Protein AF-A0A1J0VL89-F1 (afdb_monomer)

Foldseek 3Di:
DDDPPPVLLVVQQVQLCVLVVLQVLLVHDLCRLCVVDVDHSVRNVCSNRSVDRDDPVNVVSSVVSSVPRPPPDPPPPPPPVVVVVVVVVVVVVVCVVVVHWDKDWAFWDQDPVNQWIKIWMDTPPFDTDIAIDSDRVRRSVRRVVVVVVRVVVVVPPD

Mean predicted aligned error: 15.62 Å

Secondary structure (DSSP, 8-state):
--SSHHHHHHHHHHHHHHHHHHHHHTT--HHHHHTTSSS-HHHHHHHHTTSSPPPHHHHHHHHHHHHH------------HHHHHHHHHHHHHHHHHTTPPPEEEPPPEE-TTSS-EEEEEEETTTEEEEEEESSHHHHHHHHHHHHHHHHHHHHTT-

pLDDT: mean 84.9, std 14.88, range [39.44, 97.81]

Nearest PDB structures (foldseek):
  3f52-assembly1_E  TM=8.459E-01  e=6.090E-03  Corynebacterium glutamicum
  8tac-assembly2_B  TM=8.095E-01  e=6.467E-03  synthetic construct
  2b5a-assembly1_A  TM=8.521E-01  e=1.330E-02  [Bacillus] caldolyticus
  3eus-assembly1_A  TM=8.847E-01  e=3.084E-02  Ruegeria pomeroyi
  8dgj-assembly1_A  TM=3.697E-01  e=1.659E-01  Drosophila melanogaster

Solvent-accessible surface area (backbone atoms only — not comparable to full-atom values): 8932 Å² total; per-residue (Å²): 141,85,84,72,71,64,62,60,47,54,54,24,35,53,51,6,48,50,52,47,48,40,37,51,76,46,74,43,50,65,63,61,46,29,78,75,46,103,44,54,46,69,58,53,48,32,22,34,67,23,80,34,76,69,53,71,68,57,53,52,51,48,53,52,53,31,73,68,41,70,75,79,69,76,81,67,71,84,68,56,64,68,63,50,50,54,53,49,54,49,50,52,57,49,37,50,75,71,70,46,68,56,73,48,76,51,75,53,41,73,43,95,85,68,82,34,14,35,6,41,33,36,36,63,100,76,48,77,50,72,19,61,20,87,41,54,66,50,2,44,53,40,29,56,50,51,50,51,52,56,55,53,60,63,68,71,75,117

Structure (mmCIF, N/CA/C/O backbone):
data_AF-A0A1J0VL89-F1
#
_entry.id   AF-A0A1J0VL89-F1
#
loop_
_atom_site.group_PDB
_atom_site.id
_atom_site.type_symbol
_atom_site.label_atom_id
_atom_site.label_alt_id
_atom_site.label_comp_id
_atom_site.label_asym_id
_atom_site.label_entity_id
_atom_site.label_seq_id
_atom_site.pdbx_PDB_ins_code
_atom_site.Cartn_x
_atom_site.Cartn_y
_atom_site.Cartn_z
_atom_site.occupancy
_atom_site.B_iso_or_equiv
_atom_site.auth_seq_id
_atom_site.auth_comp_id
_atom_site.auth_asym_id
_atom_site.auth_atom_id
_atom_site.pdbx_PDB_model_num
ATOM 1 N N . MET A 1 1 ? 1.052 24.128 -40.566 1.00 39.44 1 MET A N 1
ATOM 2 C CA . MET A 1 1 ? 2.357 23.467 -40.313 1.00 39.44 1 MET A CA 1
ATOM 3 C C . MET A 1 1 ? 2.964 24.182 -39.112 1.00 39.44 1 MET A C 1
ATOM 5 O O . MET A 1 1 ? 2.975 25.395 -39.163 1.00 39.44 1 MET A O 1
ATOM 9 N N . SER A 1 2 ? 3.402 23.627 -37.985 1.00 48.97 2 SER A N 1
ATOM 10 C CA . SER A 1 2 ? 3.567 22.270 -37.463 1.00 48.97 2 SER A CA 1
ATOM 11 C C . SER A 1 2 ? 3.696 22.427 -35.939 1.00 48.97 2 SER A C 1
ATOM 13 O O . SER A 1 2 ? 4.660 23.029 -35.489 1.00 48.97 2 SER A O 1
ATOM 15 N N . SER A 1 3 ? 2.752 21.902 -35.150 1.00 50.34 3 SER A N 1
ATOM 16 C CA . SER A 1 3 ? 2.769 21.993 -33.667 1.00 50.34 3 SER A CA 1
ATOM 17 C C . SER A 1 3 ? 2.694 20.615 -32.989 1.00 50.34 3 SER A C 1
ATOM 19 O O . SER A 1 3 ? 2.436 20.505 -31.794 1.00 50.34 3 SER A O 1
ATOM 21 N N . ARG A 1 4 ? 2.887 19.534 -33.763 1.00 49.75 4 ARG A N 1
ATOM 22 C CA . ARG A 1 4 ? 2.731 18.138 -33.307 1.00 49.75 4 ARG A CA 1
ATOM 23 C C . ARG A 1 4 ? 4.055 17.466 -32.903 1.00 49.75 4 ARG A C 1
ATOM 25 O O . ARG A 1 4 ? 4.024 16.361 -32.378 1.00 49.75 4 ARG A O 1
ATOM 32 N N . GLY A 1 5 ? 5.198 18.119 -33.143 1.00 49.31 5 GLY A N 1
ATOM 33 C CA . GLY A 1 5 ? 6.538 17.560 -32.902 1.00 49.31 5 GLY A CA 1
ATOM 34 C C . GLY A 1 5 ? 7.051 17.689 -31.462 1.00 49.31 5 GLY A C 1
ATOM 35 O O . GLY A 1 5 ? 7.755 16.802 -30.993 1.00 49.31 5 GLY A O 1
ATOM 36 N N . GLU A 1 6 ? 6.669 18.739 -30.727 1.00 49.41 6 GLU A N 1
ATOM 37 C CA . GLU A 1 6 ? 7.161 18.962 -29.353 1.00 49.41 6 GLU A CA 1
ATOM 38 C C . GLU A 1 6 ? 6.437 18.106 -28.303 1.00 49.41 6 GLU A C 1
ATOM 40 O O . GLU A 1 6 ? 7.052 17.635 -27.347 1.00 49.41 6 GLU A O 1
ATOM 45 N N . GLN A 1 7 ? 5.147 17.823 -28.513 1.00 50.84 7 GLN A N 1
ATOM 46 C CA . GLN A 1 7 ? 4.327 17.052 -27.567 1.00 50.84 7 GLN A CA 1
ATOM 47 C C . GLN A 1 7 ? 4.783 15.584 -27.452 1.00 50.84 7 GLN A C 1
ATOM 49 O O . GLN A 1 7 ? 4.742 15.005 -26.368 1.00 50.84 7 GLN A O 1
ATOM 54 N N . GLY A 1 8 ? 5.287 14.993 -28.545 1.00 56.25 8 GLY A N 1
ATOM 55 C CA . GLY A 1 8 ? 5.825 13.626 -28.543 1.00 56.25 8 GLY A CA 1
ATOM 56 C C . GLY A 1 8 ? 7.155 13.491 -27.791 1.00 56.25 8 GLY A C 1
ATOM 57 O O . GLY A 1 8 ? 7.406 12.462 -27.161 1.00 56.25 8 GLY A O 1
ATOM 58 N N . ASN A 1 9 ? 7.984 14.540 -27.797 1.00 64.56 9 ASN A N 1
ATOM 59 C CA . ASN A 1 9 ? 9.267 14.539 -27.094 1.00 64.56 9 ASN A CA 1
ATOM 60 C C . ASN A 1 9 ? 9.073 14.690 -25.576 1.00 64.56 9 ASN A C 1
ATOM 62 O O . ASN A 1 9 ? 9.686 13.967 -24.798 1.00 64.56 9 ASN A O 1
ATOM 66 N N . GLY A 1 10 ? 8.145 15.556 -25.145 1.00 72.25 10 GLY A N 1
ATOM 67 C CA . GLY A 1 10 ? 7.815 15.729 -23.725 1.00 72.25 10 GLY A CA 1
ATOM 68 C C . GLY A 1 10 ? 7.303 14.444 -23.066 1.00 72.25 10 GLY A C 1
ATOM 69 O O . GLY A 1 10 ? 7.791 14.061 -22.004 1.00 72.25 10 GLY A O 1
ATOM 70 N N 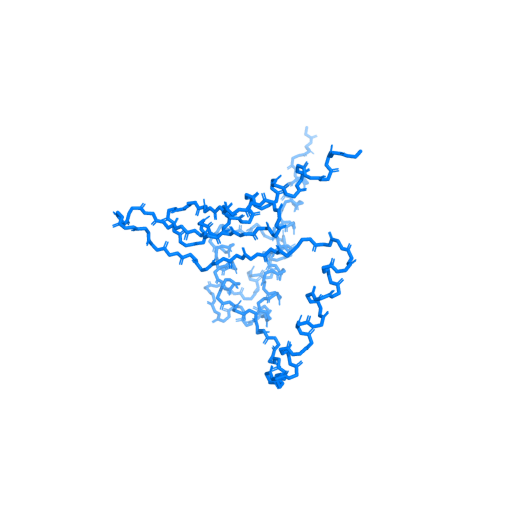. ALA A 1 11 ? 6.388 13.729 -23.728 1.00 75.62 11 ALA A N 1
ATOM 71 C CA . ALA A 1 11 ? 5.902 12.434 -23.247 1.00 75.62 11 ALA A CA 1
ATOM 72 C C . ALA A 1 11 ? 7.029 11.389 -23.157 1.00 75.62 11 ALA A C 1
ATOM 74 O O . ALA A 1 11 ? 7.115 10.649 -22.179 1.00 75.62 11 ALA A O 1
ATOM 75 N N . THR A 1 12 ? 7.935 11.372 -24.137 1.00 83.81 12 THR A N 1
ATOM 76 C CA . THR A 1 12 ? 9.077 10.448 -24.162 1.00 83.81 12 THR A CA 1
ATOM 77 C C . THR A 1 12 ? 10.076 10.740 -23.035 1.00 83.81 12 THR A C 1
ATOM 79 O O . THR A 1 12 ? 10.545 9.812 -22.378 1.00 83.81 12 THR A O 1
ATOM 82 N N . THR A 1 13 ? 10.337 12.014 -22.733 1.00 87.19 13 THR A N 1
ATOM 83 C CA . THR A 1 13 ? 11.176 12.439 -21.600 1.00 87.19 13 THR A CA 1
ATOM 84 C C . THR A 1 13 ? 10.555 12.079 -20.250 1.00 87.19 13 THR A C 1
ATOM 86 O O . THR A 1 13 ? 11.264 11.605 -19.363 1.00 87.19 13 THR A O 1
ATOM 89 N N . ILE A 1 14 ? 9.236 12.249 -20.086 1.00 89.06 14 ILE A N 1
ATOM 90 C CA . ILE A 1 14 ? 8.522 11.863 -18.854 1.00 89.06 14 ILE A CA 1
ATOM 91 C C . ILE A 1 14 ? 8.621 10.349 -18.632 1.00 89.06 14 ILE A C 1
ATOM 93 O O . ILE A 1 14 ? 8.946 9.906 -17.528 1.00 89.06 14 ILE A O 1
ATOM 97 N N . VAL A 1 15 ? 8.392 9.552 -19.681 1.00 91.31 15 VAL A N 1
ATOM 98 C CA . VAL A 1 15 ? 8.538 8.090 -19.616 1.00 91.31 15 VAL A CA 1
ATOM 99 C C . VAL A 1 15 ? 9.982 7.708 -19.285 1.00 91.31 15 VAL A C 1
ATOM 101 O O . VAL A 1 15 ? 10.200 6.915 -18.373 1.00 91.31 15 VAL A O 1
ATOM 104 N N . GLY A 1 16 ? 10.975 8.308 -19.946 1.00 95.00 16 GLY A N 1
ATOM 105 C CA . GLY A 1 16 ? 12.391 8.050 -19.670 1.00 95.0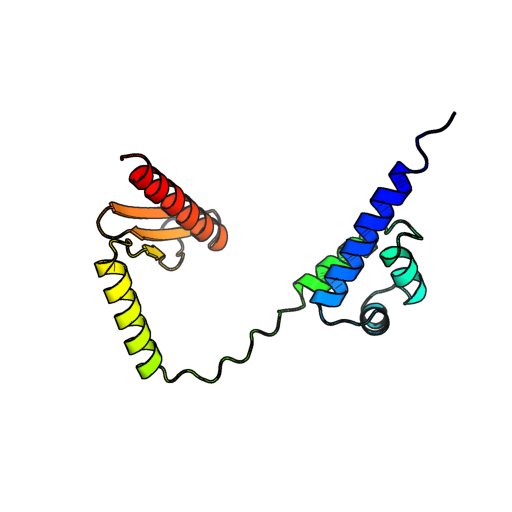0 16 GLY A CA 1
ATOM 106 C C . GLY A 1 16 ? 12.790 8.345 -18.221 1.00 95.00 16 GLY A C 1
ATOM 107 O O . GLY A 1 16 ? 13.407 7.504 -17.560 1.00 95.00 16 GLY A O 1
ATOM 108 N N . ALA A 1 17 ? 12.350 9.485 -17.682 1.00 95.00 17 ALA A N 1
ATOM 109 C CA . ALA A 1 17 ? 12.571 9.845 -16.284 1.00 95.00 17 ALA A CA 1
ATOM 110 C C . ALA A 1 17 ? 11.941 8.826 -15.320 1.00 95.00 17 ALA A C 1
ATOM 112 O O . ALA A 1 17 ? 12.556 8.458 -14.316 1.00 95.00 17 ALA A O 1
ATOM 113 N N . ARG A 1 18 ? 10.747 8.313 -15.643 1.00 95.81 18 ARG A N 1
ATOM 114 C CA . ARG A 1 18 ? 10.087 7.280 -14.838 1.00 95.81 18 ARG A CA 1
ATOM 115 C C . ARG A 1 18 ? 10.843 5.951 -14.861 1.00 95.81 18 ARG A C 1
ATOM 117 O O . ARG A 1 18 ? 10.989 5.326 -13.813 1.00 95.81 18 ARG A O 1
ATOM 124 N N . LEU A 1 19 ? 11.364 5.533 -16.015 1.00 96.88 19 LEU A N 1
ATOM 125 C CA . LEU A 1 19 ? 12.199 4.329 -16.118 1.00 96.88 19 LEU A CA 1
ATOM 126 C C . LEU A 1 19 ? 13.472 4.462 -15.274 1.00 96.88 19 LEU A C 1
ATOM 128 O O . LEU A 1 19 ? 13.817 3.555 -14.513 1.00 96.88 19 LEU A O 1
ATOM 132 N N . ARG A 1 20 ? 14.125 5.628 -15.333 1.00 96.50 20 ARG A N 1
ATOM 133 C CA . ARG A 1 20 ? 15.285 5.938 -14.492 1.00 96.50 20 ARG A CA 1
ATOM 134 C C . ARG A 1 20 ? 14.962 5.818 -13.003 1.00 96.50 20 ARG A C 1
ATOM 136 O O . ARG A 1 20 ? 15.722 5.183 -12.275 1.00 96.50 20 ARG A O 1
ATOM 143 N N . GLN A 1 21 ? 13.833 6.381 -12.575 1.00 94.38 21 GLN A N 1
ATOM 144 C CA . GLN A 1 21 ? 13.373 6.301 -11.191 1.00 94.38 21 GLN A CA 1
ATOM 145 C C . GLN A 1 21 ? 13.181 4.846 -10.739 1.00 94.38 21 GLN A C 1
ATOM 147 O O . GLN A 1 21 ? 13.755 4.451 -9.728 1.00 94.38 21 GLN A O 1
ATOM 152 N N . LEU A 1 22 ? 12.457 4.025 -11.511 1.00 94.00 22 LEU A N 1
ATOM 153 C CA . LEU A 1 22 ? 12.226 2.610 -11.177 1.00 94.00 22 LEU A CA 1
ATOM 154 C C . LEU A 1 22 ? 13.541 1.837 -11.002 1.00 94.00 22 LEU A C 1
ATOM 156 O O . LEU A 1 22 ? 13.686 1.033 -10.077 1.00 94.00 22 LEU A O 1
ATOM 160 N N . ARG A 1 23 ? 14.532 2.096 -11.865 1.00 94.75 23 ARG A N 1
ATOM 161 C CA . ARG A 1 23 ? 15.861 1.479 -11.761 1.00 94.75 23 ARG A CA 1
ATOM 162 C C . ARG A 1 23 ? 16.599 1.911 -10.492 1.00 94.75 23 ARG A C 1
ATOM 164 O O . ARG A 1 23 ? 17.215 1.070 -9.837 1.00 94.75 23 ARG A O 1
ATOM 171 N N . GLU A 1 24 ? 16.571 3.200 -10.166 1.00 94.69 24 GLU A N 1
ATOM 172 C CA . GLU A 1 24 ? 17.247 3.753 -8.986 1.00 94.69 24 GLU A CA 1
ATOM 173 C C . GLU A 1 24 ? 16.600 3.273 -7.679 1.00 94.69 24 GLU A C 1
ATOM 175 O O . GLU A 1 24 ? 17.318 2.862 -6.770 1.00 94.69 24 GLU A O 1
ATOM 180 N N . GLU A 1 25 ? 15.269 3.206 -7.617 1.00 89.38 25 GLU A N 1
ATOM 181 C CA . GLU A 1 25 ? 14.521 2.631 -6.487 1.00 89.38 25 GLU A CA 1
ATOM 182 C C . GLU A 1 25 ? 14.813 1.135 -6.297 1.00 89.38 25 GLU A C 1
ATOM 184 O O . GLU A 1 25 ? 14.833 0.639 -5.173 1.00 89.38 25 GLU A O 1
ATOM 189 N N . SER A 1 26 ? 15.132 0.431 -7.387 1.00 90.25 26 SER A N 1
ATOM 190 C CA . SER A 1 26 ? 15.600 -0.961 -7.349 1.00 90.25 26 SER A CA 1
ATOM 191 C C . SER A 1 26 ? 17.070 -1.100 -6.909 1.00 90.25 26 SER A C 1
ATOM 193 O O . SER A 1 26 ? 17.602 -2.211 -6.869 1.00 90.25 26 SER A O 1
ATOM 195 N N . GLY A 1 27 ? 17.764 0.013 -6.638 1.00 91.06 27 GLY A N 1
ATOM 196 C CA . GLY A 1 27 ? 19.175 0.046 -6.243 1.00 91.06 27 GLY A CA 1
ATOM 197 C C . GLY A 1 27 ? 20.155 -0.306 -7.367 1.00 91.06 27 GLY A C 1
ATOM 198 O O . GLY A 1 27 ? 21.282 -0.723 -7.093 1.00 91.06 27 GLY A O 1
ATOM 199 N N . LEU A 1 28 ? 19.748 -0.190 -8.635 1.00 92.81 28 LEU A N 1
ATOM 200 C CA . LEU A 1 28 ? 20.546 -0.646 -9.774 1.00 92.81 28 LEU A CA 1
ATOM 201 C C . LEU A 1 28 ? 21.227 0.501 -10.516 1.00 92.81 28 LEU A C 1
ATOM 203 O O . LEU A 1 28 ? 20.631 1.527 -10.841 1.00 92.81 28 LEU A O 1
ATOM 207 N N . SER A 1 29 ? 22.486 0.280 -10.893 1.00 95.44 29 SER A N 1
ATOM 208 C CA . SER A 1 29 ? 23.130 1.079 -11.936 1.00 95.44 29 SER A CA 1
ATOM 209 C C . SER A 1 29 ? 22.624 0.662 -13.320 1.00 95.44 29 SER A C 1
ATOM 211 O O . SER A 1 29 ? 22.130 -0.449 -13.513 1.00 95.44 29 SER A O 1
ATOM 213 N N . LEU A 1 30 ? 22.802 1.528 -14.319 1.00 95.50 30 LEU A N 1
A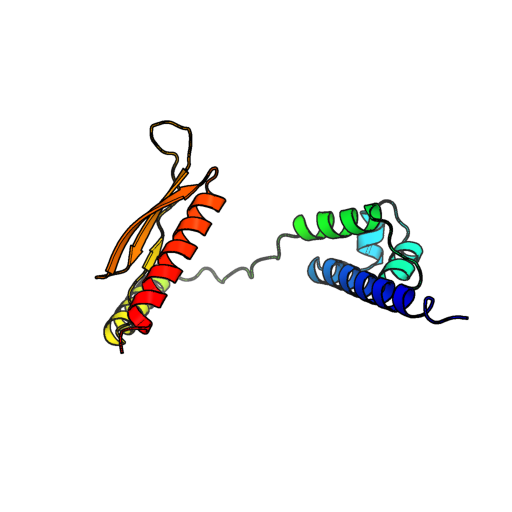TOM 214 C CA . LEU A 1 30 ? 22.431 1.222 -15.705 1.00 95.50 30 LEU A CA 1
ATOM 215 C C . LEU A 1 30 ? 23.182 -0.010 -16.256 1.00 95.50 30 LEU A C 1
ATOM 217 O O . LEU A 1 30 ? 22.615 -0.801 -17.003 1.00 95.50 30 LEU A O 1
ATOM 221 N N . THR A 1 31 ? 24.446 -0.212 -15.849 1.00 97.00 31 THR A N 1
ATOM 222 C CA . THR A 1 31 ? 25.215 -1.432 -16.173 1.00 97.00 31 THR A CA 1
ATOM 223 C C . THR A 1 31 ? 24.625 -2.663 -15.491 1.00 97.00 31 THR A C 1
ATOM 225 O O . THR A 1 31 ? 24.495 -3.705 -16.124 1.00 97.00 31 THR A O 1
ATOM 228 N N . ALA A 1 32 ? 24.265 -2.551 -14.209 1.00 94.56 32 ALA A N 1
ATOM 229 C CA . ALA A 1 32 ? 23.697 -3.667 -13.459 1.00 94.56 32 ALA A CA 1
ATOM 230 C C . ALA A 1 32 ? 22.326 -4.085 -14.009 1.00 94.56 32 ALA A C 1
ATOM 232 O O . ALA A 1 32 ? 22.023 -5.275 -14.029 1.00 94.56 32 ALA A O 1
ATOM 233 N N . LEU A 1 33 ? 21.524 -3.130 -14.492 1.00 95.25 33 LEU A N 1
ATOM 234 C CA . LEU A 1 33 ? 20.271 -3.425 -15.181 1.00 95.25 33 LEU A CA 1
ATOM 235 C C . LEU A 1 33 ? 20.518 -4.112 -16.530 1.00 95.25 33 LEU A C 1
ATOM 237 O O . LEU A 1 33 ? 19.910 -5.143 -16.792 1.00 95.25 33 LEU A O 1
ATOM 241 N N . ALA A 1 34 ? 21.449 -3.603 -17.345 1.00 97.25 34 ALA A N 1
ATOM 242 C CA . ALA A 1 34 ? 21.796 -4.194 -18.643 1.00 97.25 34 ALA A CA 1
ATOM 243 C C . ALA A 1 34 ? 22.288 -5.650 -18.545 1.00 97.25 34 ALA A C 1
ATOM 245 O O . ALA A 1 34 ? 22.111 -6.422 -19.476 1.00 97.25 34 ALA A O 1
ATOM 246 N N . ALA A 1 35 ? 22.876 -6.048 -17.414 1.00 96.38 35 ALA A N 1
ATOM 247 C CA . ALA A 1 35 ? 23.265 -7.437 -17.168 1.00 96.38 35 ALA A CA 1
ATOM 248 C C . ALA A 1 35 ? 22.072 -8.378 -16.883 1.00 96.38 35 ALA A C 1
ATOM 250 O O . ALA A 1 35 ? 22.250 -9.592 -16.854 1.00 96.38 35 ALA A O 1
ATOM 251 N N . ARG A 1 36 ? 20.873 -7.835 -16.631 1.00 93.81 36 ARG A N 1
ATOM 252 C CA . ARG A 1 36 ? 19.668 -8.580 -16.218 1.00 93.81 36 ARG A CA 1
ATOM 253 C C . ARG A 1 36 ? 18.559 -8.590 -17.268 1.00 93.81 36 ARG A C 1
ATOM 255 O O . ARG A 1 36 ? 17.584 -9.316 -17.100 1.00 93.81 36 ARG A O 1
ATOM 262 N N . VAL A 1 37 ? 18.678 -7.774 -18.312 1.00 95.12 37 VAL A N 1
ATOM 263 C CA . VAL A 1 37 ? 17.647 -7.590 -19.342 1.00 95.12 37 VAL A CA 1
ATOM 264 C C . VAL A 1 37 ? 18.273 -7.738 -20.730 1.00 95.12 37 VAL A C 1
ATOM 266 O O . VAL A 1 37 ? 19.469 -7.492 -20.881 1.00 95.12 37 VAL A O 1
ATOM 269 N N . PRO A 1 38 ? 17.505 -8.095 -21.774 1.00 95.31 38 PRO A N 1
ATOM 270 C CA . PRO A 1 38 ? 18.036 -8.323 -23.122 1.00 95.31 38 PRO A CA 1
ATOM 271 C C . PRO A 1 38 ? 18.354 -7.020 -23.886 1.00 95.31 38 PRO A C 1
ATOM 273 O O . PRO A 1 38 ? 18.246 -6.965 -25.109 1.00 95.31 38 PRO A O 1
ATOM 276 N N . TYR A 1 39 ? 18.746 -5.953 -23.186 1.00 95.75 39 TYR A N 1
ATOM 277 C CA . TYR A 1 39 ? 19.040 -4.648 -23.775 1.00 95.75 39 TYR A CA 1
ATOM 278 C C . TYR A 1 39 ? 20.397 -4.130 -23.315 1.00 95.75 39 TYR A C 1
ATOM 280 O O . TYR A 1 39 ? 20.773 -4.227 -22.148 1.00 95.75 39 TYR A O 1
ATOM 288 N N . SER A 1 40 ? 21.128 -3.522 -24.248 1.00 96.94 40 SER A N 1
ATOM 289 C CA . SER A 1 40 ? 22.432 -2.941 -23.947 1.00 96.94 40 SER A CA 1
ATOM 290 C C . SER A 1 40 ? 22.307 -1.709 -23.049 1.00 96.94 40 SER A C 1
ATOM 292 O O . SER A 1 40 ? 21.332 -0.959 -23.120 1.00 96.94 40 SER A O 1
ATOM 294 N N . ARG A 1 41 ? 23.359 -1.431 -22.268 1.00 97.50 41 ARG A N 1
ATOM 295 C CA . ARG A 1 41 ? 23.480 -0.204 -21.462 1.00 97.50 41 ARG A CA 1
ATOM 296 C C . ARG A 1 41 ? 23.186 1.051 -22.301 1.00 97.50 41 ARG A C 1
ATOM 298 O O . ARG A 1 41 ? 22.453 1.926 -21.864 1.00 97.50 41 ARG A O 1
ATOM 305 N N . ALA A 1 42 ? 23.731 1.137 -23.514 1.00 95.94 42 ALA A N 1
ATOM 306 C CA . ALA A 1 42 ? 23.513 2.288 -24.390 1.00 95.94 42 ALA A CA 1
ATOM 307 C C . ALA A 1 42 ? 22.044 2.427 -24.828 1.00 95.94 42 ALA A C 1
ATOM 309 O O . ALA A 1 42 ? 21.513 3.534 -24.833 1.00 95.94 42 ALA A O 1
ATOM 310 N N . ALA A 1 43 ? 21.370 1.317 -25.153 1.00 96.00 43 ALA A N 1
ATOM 311 C CA . ALA A 1 43 ? 19.950 1.337 -25.501 1.00 96.00 43 ALA A CA 1
ATOM 312 C C . ALA A 1 43 ? 19.088 1.808 -24.320 1.00 96.00 43 ALA A C 1
ATOM 314 O O . ALA A 1 43 ? 18.291 2.726 -24.486 1.00 96.00 43 ALA A O 1
ATOM 315 N N . LEU A 1 44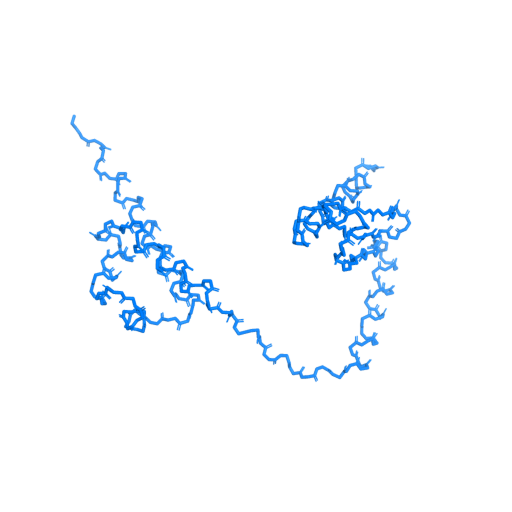 ? 19.318 1.251 -23.126 1.00 96.75 44 LEU A N 1
ATOM 316 C CA . LEU A 1 44 ? 18.644 1.662 -21.890 1.00 96.75 44 LEU A CA 1
ATOM 317 C C . LEU A 1 44 ? 18.864 3.148 -21.579 1.00 96.75 44 LEU A C 1
ATOM 319 O O . LEU A 1 44 ? 17.926 3.850 -21.217 1.00 96.75 44 LEU A O 1
ATOM 323 N N . GLY A 1 45 ? 20.084 3.648 -21.796 1.00 96.88 45 GLY A N 1
ATOM 324 C CA . GLY A 1 45 ? 20.414 5.061 -21.619 1.00 96.88 45 GLY A CA 1
ATOM 325 C C . GLY A 1 45 ? 19.588 5.969 -22.527 1.00 96.88 45 GLY A C 1
ATOM 326 O O . GLY A 1 45 ? 19.029 6.946 -22.045 1.00 96.88 45 GLY A O 1
ATOM 327 N N . HIS A 1 46 ? 19.441 5.618 -23.808 1.00 96.19 46 HIS A N 1
ATOM 328 C CA . HIS A 1 46 ? 18.614 6.390 -24.740 1.00 96.19 46 HIS A CA 1
ATOM 329 C C . HIS A 1 46 ? 17.126 6.399 -24.373 1.00 96.19 46 HIS A C 1
ATOM 331 O O . HIS A 1 46 ? 16.443 7.380 -24.663 1.00 96.19 46 HIS A O 1
ATOM 337 N N . TYR A 1 47 ? 16.623 5.322 -23.766 1.00 96.25 47 TYR A N 1
ATOM 338 C CA . TYR A 1 47 ? 15.247 5.269 -23.275 1.00 96.25 47 TYR A CA 1
ATOM 339 C C . TYR A 1 47 ? 15.068 6.142 -22.030 1.00 96.25 47 TYR A C 1
ATOM 341 O O . TYR A 1 47 ? 14.132 6.933 -21.974 1.00 96.25 47 TYR A O 1
ATOM 349 N N . GLU A 1 48 ? 15.988 6.067 -21.064 1.00 96.94 48 GLU A N 1
ATOM 350 C CA . GLU A 1 48 ? 15.921 6.861 -19.829 1.00 96.94 48 GLU A CA 1
ATOM 351 C C . GLU A 1 48 ? 16.094 8.370 -20.059 1.00 96.94 48 GLU A C 1
ATOM 353 O O . GLU A 1 48 ? 15.527 9.173 -19.322 1.00 96.94 48 GLU A O 1
ATOM 358 N N . THR A 1 49 ? 16.846 8.781 -21.083 1.00 93.88 49 THR A N 1
ATOM 359 C CA . THR A 1 49 ? 17.003 10.201 -21.447 1.00 93.88 49 THR A CA 1
ATOM 360 C C . THR A 1 49 ? 15.889 10.722 -22.351 1.00 93.88 49 THR A C 1
ATOM 362 O O . THR A 1 49 ? 15.881 11.905 -22.683 1.00 93.88 49 THR A O 1
ATOM 365 N N . GLY A 1 50 ? 14.988 9.849 -22.804 1.00 90.81 50 GLY A N 1
ATOM 366 C CA . GLY A 1 50 ? 13.957 10.181 -23.781 1.00 90.81 50 GLY A CA 1
ATOM 367 C C . GLY A 1 50 ? 14.484 10.432 -25.202 1.00 90.81 50 GLY A C 1
ATOM 368 O O . GLY A 1 50 ? 13.730 10.826 -26.084 1.00 90.81 50 GLY A O 1
ATOM 369 N N . THR A 1 51 ? 15.769 10.166 -25.465 1.00 90.75 51 THR A N 1
ATOM 370 C CA . THR A 1 51 ? 16.363 10.254 -26.812 1.00 90.75 51 THR A CA 1
ATOM 371 C C . THR A 1 51 ? 15.745 9.233 -27.772 1.00 90.75 51 THR A C 1
ATOM 373 O O . THR A 1 51 ? 15.740 9.434 -28.986 1.00 90.75 51 THR A O 1
ATOM 376 N N . ARG A 1 52 ? 15.218 8.125 -27.238 1.00 91.56 52 ARG A N 1
ATOM 377 C CA . ARG A 1 52 ? 14.411 7.142 -27.965 1.00 91.56 52 ARG A CA 1
ATOM 378 C C . ARG A 1 52 ? 13.159 6.813 -27.164 1.00 91.56 52 ARG A C 1
ATOM 380 O O . ARG A 1 52 ? 13.236 6.622 -25.954 1.00 91.56 52 ARG A O 1
ATOM 387 N N . ALA A 1 53 ? 12.027 6.674 -27.851 1.00 91.56 53 ALA A N 1
ATOM 388 C CA . ALA A 1 53 ? 10.808 6.162 -27.237 1.00 91.56 53 ALA A CA 1
ATOM 389 C C . ALA A 1 53 ? 11.026 4.724 -26.753 1.00 91.56 53 ALA A C 1
ATOM 391 O O . ALA A 1 53 ? 11.493 3.878 -27.518 1.00 91.56 53 ALA A O 1
ATOM 392 N N . ALA A 1 54 ? 10.707 4.465 -25.485 1.00 91.12 54 ALA A N 1
ATOM 393 C CA . ALA A 1 54 ? 10.805 3.138 -24.896 1.00 91.12 54 ALA A CA 1
ATOM 394 C C . ALA A 1 54 ? 9.657 2.251 -25.413 1.00 91.12 54 ALA A C 1
ATOM 396 O O . ALA A 1 54 ? 8.490 2.595 -25.208 1.00 91.12 54 ALA A O 1
ATOM 397 N N . PRO A 1 55 ? 9.948 1.110 -26.063 1.00 94.00 55 PRO A N 1
ATOM 398 C CA . PRO A 1 55 ? 8.931 0.112 -26.371 1.00 94.00 55 PRO A CA 1
ATOM 399 C C . PRO A 1 55 ? 8.256 -0.402 -25.094 1.00 94.00 55 PRO A C 1
ATOM 401 O O . PRO A 1 55 ? 8.891 -0.480 -24.041 1.00 94.00 55 PRO A O 1
ATOM 404 N N . SER A 1 56 ? 6.997 -0.830 -25.196 1.00 91.62 56 SER A N 1
ATOM 405 C CA . SER A 1 56 ? 6.244 -1.398 -24.066 1.00 91.62 56 SER A CA 1
ATOM 406 C C . SER A 1 56 ? 6.963 -2.575 -23.399 1.00 91.62 56 SER A C 1
ATOM 408 O O . SER A 1 56 ? 6.920 -2.710 -22.181 1.00 91.62 56 SER A O 1
ATOM 410 N N . GLU A 1 57 ? 7.686 -3.386 -24.173 1.00 94.94 57 GLU A N 1
ATOM 411 C CA . GLU A 1 57 ? 8.496 -4.488 -23.649 1.00 94.94 57 GLU A CA 1
ATOM 412 C C . GLU A 1 57 ? 9.623 -4.000 -22.723 1.00 94.94 57 GLU A C 1
ATOM 414 O O . GLU A 1 57 ? 9.856 -4.588 -21.668 1.00 94.94 57 GLU A O 1
ATOM 419 N N . VAL A 1 58 ? 10.284 -2.890 -23.068 1.00 95.56 58 VAL A N 1
ATOM 420 C CA . VAL A 1 58 ? 11.307 -2.282 -22.206 1.00 95.56 58 VAL A CA 1
ATOM 421 C C . VAL A 1 58 ? 10.666 -1.817 -20.903 1.00 95.56 58 VAL A C 1
ATOM 423 O O . VAL A 1 58 ? 11.185 -2.125 -19.836 1.00 95.56 58 VAL A O 1
ATOM 426 N N . ILE A 1 59 ? 9.518 -1.137 -20.975 1.00 95.69 59 ILE A N 1
ATOM 427 C CA . ILE A 1 59 ? 8.782 -0.673 -19.788 1.00 95.69 59 ILE A CA 1
ATOM 428 C C . ILE A 1 59 ? 8.445 -1.859 -18.871 1.00 95.69 59 ILE A C 1
ATOM 430 O O . ILE A 1 59 ? 8.762 -1.824 -17.682 1.00 95.69 59 ILE A O 1
ATOM 434 N N . ALA A 1 60 ? 7.925 -2.952 -19.436 1.00 95.06 60 ALA A N 1
ATOM 435 C CA . ALA A 1 60 ? 7.585 -4.161 -18.689 1.00 95.06 60 ALA A CA 1
ATOM 436 C C . ALA A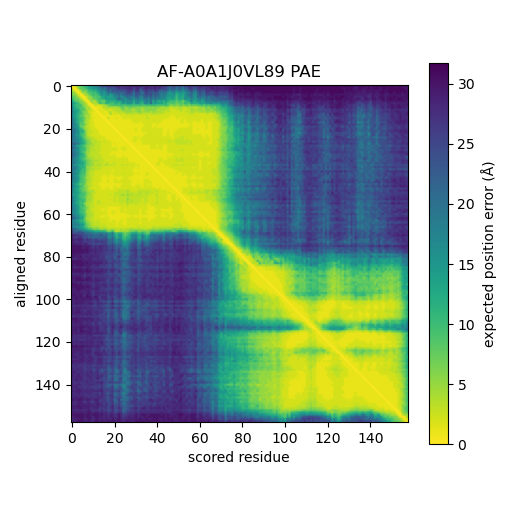 1 60 ? 8.801 -4.800 -17.990 1.00 95.06 60 ALA A C 1
ATOM 438 O O . ALA A 1 60 ? 8.675 -5.344 -16.891 1.00 95.06 60 ALA A O 1
ATOM 439 N N . TRP A 1 61 ? 9.994 -4.726 -18.590 1.00 96.25 61 TRP A N 1
ATOM 440 C CA . TRP A 1 61 ? 11.226 -5.184 -17.942 1.00 96.25 61 TRP A CA 1
ATOM 441 C C . TRP A 1 61 ? 11.599 -4.337 -16.721 1.00 96.25 61 TRP A C 1
ATOM 443 O O . TRP A 1 61 ? 11.962 -4.905 -15.690 1.00 96.25 61 TRP A O 1
ATOM 453 N N . TYR A 1 62 ? 11.487 -3.007 -16.806 1.00 95.44 62 TYR A N 1
ATOM 454 C CA . TYR A 1 62 ? 11.743 -2.120 -15.664 1.00 95.44 62 TYR A CA 1
ATOM 455 C C . TYR A 1 62 ? 10.755 -2.376 -14.523 1.00 95.44 62 TYR A C 1
ATOM 457 O O . TYR A 1 62 ? 11.173 -2.518 -13.375 1.00 95.44 62 TYR A O 1
ATOM 465 N N . GLU A 1 63 ? 9.464 -2.495 -14.838 1.00 94.31 63 GLU A N 1
ATOM 466 C CA . GLU A 1 63 ? 8.421 -2.786 -13.849 1.00 94.31 63 GLU A CA 1
ATOM 467 C C . GLU A 1 63 ? 8.659 -4.133 -13.163 1.00 94.31 63 GLU A C 1
ATOM 469 O O . GLU A 1 63 ? 8.654 -4.212 -11.936 1.00 94.31 63 GLU A O 1
ATOM 474 N N . ARG A 1 64 ? 8.974 -5.182 -13.935 1.00 93.12 64 ARG A N 1
ATOM 475 C CA . ARG A 1 64 ? 9.274 -6.513 -13.393 1.00 93.12 64 ARG A CA 1
ATOM 476 C C . ARG A 1 64 ? 10.464 -6.495 -12.437 1.00 93.12 64 ARG A C 1
ATOM 478 O O . ARG A 1 64 ? 10.382 -7.082 -11.360 1.00 93.12 64 ARG A O 1
ATOM 485 N N . ILE A 1 65 ? 11.567 -5.852 -12.826 1.00 92.75 65 ILE A N 1
ATOM 486 C CA . ILE A 1 65 ? 12.772 -5.764 -11.989 1.00 92.75 65 ILE A CA 1
ATOM 487 C C . ILE A 1 65 ? 12.474 -5.000 -10.696 1.00 9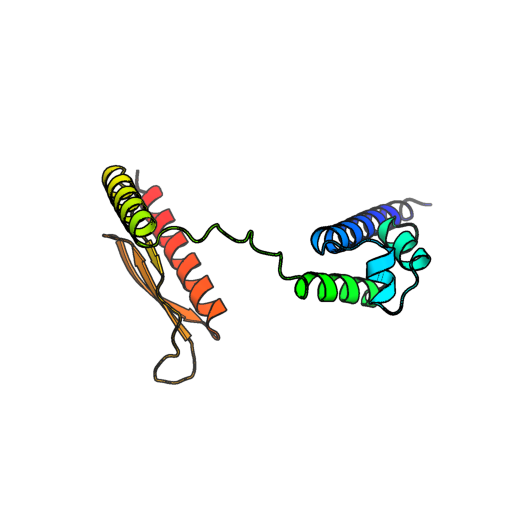2.75 65 ILE A C 1
ATOM 489 O O . ILE A 1 65 ? 12.897 -5.434 -9.625 1.00 92.75 65 ILE A O 1
ATOM 493 N N . HIS A 1 66 ? 11.703 -3.916 -10.784 1.00 91.44 66 HIS A N 1
ATOM 494 C CA . HIS A 1 66 ? 11.303 -3.134 -9.621 1.00 91.44 66 HIS A CA 1
ATOM 495 C C . HIS A 1 66 ? 10.405 -3.928 -8.666 1.00 91.44 66 HIS A C 1
ATOM 497 O O . HIS A 1 66 ? 10.669 -3.967 -7.467 1.00 91.44 66 HIS A O 1
ATOM 503 N N . SER A 1 67 ? 9.410 -4.659 -9.176 1.00 86.06 67 SER A N 1
ATOM 504 C CA . SER A 1 67 ? 8.550 -5.513 -8.343 1.00 86.06 67 SER A CA 1
ATOM 505 C C . SER A 1 67 ? 9.303 -6.660 -7.657 1.00 86.06 67 SER A C 1
ATOM 507 O O . SER A 1 67 ? 8.890 -7.118 -6.595 1.00 86.06 67 SER A O 1
ATOM 509 N N . GLN A 1 68 ? 10.403 -7.138 -8.245 1.00 83.31 68 GLN A N 1
ATOM 510 C CA . GLN A 1 68 ? 11.264 -8.163 -7.643 1.00 83.31 68 GLN A CA 1
ATOM 511 C C . GLN A 1 68 ? 12.263 -7.587 -6.635 1.00 83.31 68 GLN A C 1
ATOM 513 O O . GLN A 1 68 ? 12.797 -8.327 -5.804 1.00 83.31 68 GLN A O 1
ATOM 518 N N . SER A 1 69 ? 12.527 -6.279 -6.687 1.00 75.25 69 SER A N 1
ATOM 519 C CA . SER A 1 69 ? 13.298 -5.603 -5.654 1.00 75.25 69 SER A CA 1
ATOM 520 C C . SER A 1 69 ? 12.411 -5.415 -4.427 1.00 75.25 69 SER A C 1
ATOM 522 O O . SER A 1 69 ? 11.658 -4.456 -4.311 1.00 75.25 69 SER A O 1
ATOM 524 N N . VAL A 1 70 ? 12.469 -6.366 -3.495 1.00 60.47 70 VAL A N 1
ATOM 525 C CA . VAL A 1 70 ? 11.939 -6.123 -2.153 1.00 60.47 70 VAL A CA 1
ATOM 526 C C . VAL A 1 70 ? 12.814 -5.015 -1.565 1.00 60.47 70 VAL A C 1
ATOM 528 O O . VAL A 1 70 ? 14.016 -5.258 -1.396 1.00 60.47 70 VAL A O 1
ATOM 531 N N . PRO A 1 71 ? 12.285 -3.808 -1.278 1.00 57.16 71 PRO A N 1
ATOM 532 C CA . PRO A 1 71 ? 13.072 -2.816 -0.569 1.00 57.16 71 PRO A CA 1
ATOM 533 C C . PRO A 1 71 ? 13.536 -3.483 0.718 1.00 57.16 71 PRO A C 1
ATOM 535 O O . PRO A 1 71 ? 12.724 -4.033 1.467 1.00 57.16 71 PRO A O 1
ATOM 538 N N . ALA A 1 72 ? 14.850 -3.514 0.937 1.00 54.28 72 ALA A N 1
ATOM 539 C CA . ALA A 1 72 ? 15.394 -4.050 2.166 1.00 54.28 72 ALA A CA 1
ATOM 540 C C . ALA A 1 72 ? 14.802 -3.217 3.302 1.00 54.28 72 ALA A C 1
ATOM 542 O O . ALA A 1 72 ? 15.219 -2.080 3.526 1.00 54.28 72 ALA A O 1
ATOM 543 N N . LEU A 1 73 ? 13.793 -3.765 3.988 1.00 52.84 73 LEU A N 1
ATOM 544 C CA . LEU A 1 73 ? 13.288 -3.161 5.206 1.00 52.84 73 LEU A CA 1
ATOM 545 C C . LEU A 1 73 ? 14.514 -2.968 6.097 1.00 52.84 73 LEU A C 1
ATOM 547 O O . LEU A 1 73 ? 15.314 -3.911 6.219 1.00 52.84 73 LEU A O 1
ATOM 551 N N . PRO A 1 74 ? 14.721 -1.766 6.666 1.00 54.91 74 PRO A N 1
ATOM 552 C CA . PRO A 1 74 ? 15.829 -1.565 7.579 1.00 54.91 74 PRO A CA 1
ATOM 553 C C . PRO A 1 74 ? 15.765 -2.705 8.584 1.00 54.91 74 PRO A C 1
ATOM 555 O O . PRO A 1 74 ? 14.690 -2.984 9.120 1.00 54.91 74 PRO A O 1
ATOM 558 N N . ARG A 1 75 ? 16.882 -3.420 8.782 1.00 49.81 75 ARG A N 1
ATOM 559 C CA . ARG A 1 75 ? 16.962 -4.446 9.821 1.00 49.81 75 ARG A CA 1
ATOM 560 C C . ARG A 1 75 ? 16.713 -3.703 11.120 1.00 49.81 75 ARG A C 1
ATOM 562 O O . ARG A 1 75 ? 17.632 -3.099 11.671 1.00 49.81 75 ARG A O 1
ATOM 569 N N . THR A 1 76 ? 15.461 -3.655 11.560 1.00 53.72 76 THR A N 1
ATOM 570 C CA . THR A 1 76 ? 15.107 -3.037 12.824 1.00 53.72 76 THR A CA 1
ATOM 571 C C . THR A 1 76 ? 15.993 -3.740 13.833 1.00 53.72 76 THR A C 1
ATOM 573 O O . THR A 1 76 ? 15.965 -4.977 13.893 1.00 53.72 76 THR A O 1
ATOM 576 N N . ARG A 1 77 ? 16.834 -2.993 14.568 1.00 58.28 77 ARG A N 1
ATOM 577 C CA . ARG A 1 77 ? 17.496 -3.549 15.756 1.00 58.28 77 ARG A CA 1
ATOM 578 C C . ARG A 1 77 ? 16.419 -4.331 16.484 1.00 58.28 77 ARG A C 1
ATOM 580 O O . ARG A 1 77 ? 15.343 -3.767 16.675 1.00 58.28 77 ARG A O 1
ATOM 587 N N . ARG A 1 78 ? 16.666 -5.611 16.782 1.00 58.25 78 ARG A N 1
ATOM 588 C CA . ARG A 1 78 ? 15.710 -6.487 17.467 1.00 58.25 78 ARG A CA 1
ATOM 589 C C . ARG A 1 78 ? 15.187 -5.717 18.677 1.00 58.25 78 ARG A C 1
ATOM 591 O O . ARG A 1 78 ? 15.911 -5.560 19.656 1.00 58.25 78 ARG A O 1
ATOM 598 N N . ARG A 1 79 ? 13.997 -5.126 18.542 1.00 58.75 79 ARG A N 1
ATOM 599 C CA . ARG A 1 79 ? 13.392 -4.303 19.584 1.00 58.75 79 ARG A CA 1
ATOM 600 C C . ARG A 1 79 ? 13.134 -5.273 20.722 1.00 58.75 79 ARG A C 1
ATOM 602 O O . ARG A 1 79 ? 12.645 -6.370 20.455 1.00 58.75 79 ARG A O 1
ATOM 609 N N . ASP A 1 80 ? 13.542 -4.930 21.941 1.00 67.25 80 ASP A N 1
ATOM 610 C CA . ASP A 1 80 ? 13.188 -5.755 23.094 1.00 67.25 80 ASP A CA 1
ATOM 611 C C . ASP A 1 80 ? 11.655 -5.891 23.094 1.00 67.25 80 ASP A C 1
ATOM 613 O O . ASP A 1 80 ? 10.977 -4.861 23.186 1.00 67.25 80 ASP A O 1
ATOM 617 N N . PRO A 1 81 ? 11.106 -7.110 22.921 1.00 64.06 81 PRO A N 1
ATOM 618 C CA . PRO A 1 81 ? 9.669 -7.306 22.783 1.00 64.06 81 PRO A CA 1
ATOM 619 C C . PRO A 1 81 ? 8.901 -6.724 23.969 1.00 64.06 81 PRO A C 1
ATOM 621 O O . PRO A 1 81 ? 7.881 -6.075 23.780 1.00 64.06 81 PRO A O 1
ATOM 624 N N . ARG A 1 82 ? 9.449 -6.836 25.185 1.00 65.25 82 ARG A N 1
ATOM 625 C CA . ARG A 1 82 ? 8.777 -6.353 26.399 1.00 65.25 82 ARG A CA 1
ATOM 626 C C . ARG A 1 82 ? 8.761 -4.830 26.483 1.00 65.25 82 ARG A C 1
ATOM 628 O O . ARG A 1 82 ? 7.757 -4.239 26.869 1.00 65.25 82 ARG A O 1
ATOM 635 N N . ALA A 1 83 ? 9.857 -4.182 26.089 1.00 68.38 83 ALA A N 1
ATOM 636 C CA . ALA A 1 83 ? 9.907 -2.723 26.010 1.00 68.38 83 ALA A CA 1
ATOM 637 C C . ALA A 1 83 ? 9.019 -2.184 24.872 1.00 68.38 83 ALA A C 1
ATOM 639 O O . ALA A 1 83 ? 8.458 -1.094 24.989 1.00 68.38 83 ALA A O 1
ATOM 640 N N . ALA A 1 84 ? 8.874 -2.939 23.776 1.00 68.25 84 ALA A N 1
ATOM 641 C CA . ALA A 1 84 ? 7.959 -2.609 22.689 1.00 68.25 84 ALA A CA 1
ATOM 642 C C . ALA A 1 84 ? 6.492 -2.690 23.138 1.00 68.25 84 ALA A C 1
ATOM 644 O O . ALA A 1 84 ? 5.742 -1.755 22.864 1.00 68.25 84 ALA A O 1
ATOM 645 N N . ASP A 1 85 ? 6.121 -3.734 23.882 1.00 75.25 85 ASP A N 1
ATOM 646 C CA . ASP A 1 85 ? 4.765 -3.920 24.410 1.00 75.25 85 ASP A CA 1
ATOM 647 C C . ASP A 1 85 ? 4.384 -2.810 25.401 1.00 75.25 85 ASP A C 1
ATOM 649 O O . ASP A 1 85 ? 3.307 -2.224 25.296 1.00 75.25 85 ASP A O 1
ATOM 653 N N . ALA A 1 86 ? 5.289 -2.440 26.315 1.00 79.00 86 ALA A N 1
ATOM 654 C CA . ALA A 1 86 ? 5.046 -1.353 27.267 1.00 79.00 86 ALA A CA 1
ATOM 655 C C . ALA A 1 86 ? 4.892 0.016 26.575 1.00 79.00 86 ALA A C 1
ATOM 657 O O . ALA A 1 86 ? 4.012 0.810 26.926 1.00 79.00 86 ALA A O 1
ATOM 658 N N . ALA A 1 87 ? 5.723 0.295 25.565 1.00 76.56 87 ALA A N 1
ATOM 659 C CA . ALA A 1 87 ? 5.622 1.520 24.776 1.00 76.56 87 ALA A CA 1
ATOM 660 C C . ALA A 1 87 ? 4.324 1.564 23.952 1.00 76.56 87 ALA A C 1
ATOM 662 O O . ALA A 1 87 ? 3.691 2.617 23.866 1.00 76.56 87 ALA A O 1
ATOM 663 N N . LEU A 1 88 ? 3.904 0.427 23.388 1.00 80.44 88 LEU A N 1
ATOM 664 C CA . LEU A 1 88 ? 2.641 0.297 22.664 1.00 80.44 88 LEU A CA 1
ATOM 665 C C . LEU A 1 88 ? 1.441 0.524 23.591 1.00 80.44 88 LEU A C 1
ATOM 667 O O . LEU A 1 88 ? 0.583 1.343 23.276 1.00 80.44 88 LEU A O 1
ATOM 671 N N . ALA A 1 89 ? 1.413 -0.121 24.759 1.00 82.62 89 ALA A N 1
ATOM 672 C CA . ALA A 1 89 ? 0.360 0.076 25.755 1.00 82.62 89 ALA A CA 1
ATOM 673 C C . ALA A 1 89 ? 0.260 1.547 26.196 1.00 82.62 89 ALA A C 1
ATOM 675 O O . ALA A 1 89 ? -0.834 2.106 26.285 1.00 82.62 89 ALA A O 1
ATOM 676 N N . THR A 1 90 ? 1.407 2.206 26.395 1.00 85.25 90 THR A N 1
ATOM 677 C CA . THR A 1 90 ? 1.463 3.637 26.729 1.00 85.25 90 THR A CA 1
ATOM 678 C C . THR A 1 90 ? 0.887 4.504 25.607 1.00 85.25 90 THR A C 1
ATOM 680 O O . THR A 1 90 ? 0.117 5.426 25.880 1.00 85.25 90 THR A O 1
ATOM 683 N N . ALA A 1 91 ? 1.222 4.208 24.347 1.00 82.94 91 ALA A N 1
ATOM 684 C CA . ALA A 1 91 ? 0.705 4.935 23.191 1.00 82.94 91 ALA A CA 1
ATOM 685 C C . ALA A 1 91 ? -0.815 4.762 23.037 1.00 82.94 91 ALA A C 1
ATOM 687 O O . ALA A 1 91 ? -1.516 5.751 22.830 1.00 82.94 91 ALA A O 1
ATOM 688 N N . ILE A 1 92 ? -1.332 3.542 23.219 1.00 82.50 92 ILE A N 1
ATOM 689 C CA . ILE A 1 92 ? -2.775 3.258 23.196 1.00 82.50 92 ILE A CA 1
ATOM 690 C C . ILE A 1 92 ? -3.492 4.055 24.295 1.00 82.50 92 ILE A C 1
ATOM 692 O O . ILE A 1 92 ? -4.462 4.756 24.014 1.00 82.50 92 ILE A O 1
ATOM 696 N N . ALA A 1 93 ? -2.983 4.033 25.531 1.00 83.50 93 ALA A N 1
ATOM 697 C CA . ALA A 1 93 ? -3.571 4.780 26.645 1.00 83.50 93 ALA A CA 1
ATOM 698 C C . ALA A 1 93 ? -3.505 6.308 26.455 1.00 83.50 93 ALA A C 1
ATOM 700 O O . ALA A 1 93 ? -4.357 7.043 26.957 1.00 83.50 93 ALA A O 1
ATOM 701 N N . ALA A 1 94 ? -2.480 6.821 25.770 1.00 82.25 94 ALA A N 1
ATOM 702 C CA . ALA A 1 94 ? -2.395 8.235 25.410 1.00 82.25 94 ALA A CA 1
ATOM 703 C C . ALA A 1 94 ? -3.413 8.609 24.320 1.00 82.25 94 ALA A C 1
ATOM 705 O O . ALA A 1 94 ? -4.095 9.620 24.464 1.00 82.25 94 ALA A O 1
ATOM 706 N N . ALA A 1 95 ? -3.559 7.779 23.282 1.00 79.31 95 ALA A N 1
ATOM 707 C CA . ALA A 1 95 ? -4.534 7.981 22.212 1.00 79.31 95 ALA A CA 1
ATOM 708 C C . ALA A 1 95 ? -5.975 7.989 22.746 1.00 79.31 95 ALA A C 1
ATOM 710 O O . ALA A 1 95 ? -6.733 8.907 22.441 1.00 79.31 95 ALA A O 1
ATOM 711 N N . HIS A 1 96 ? -6.306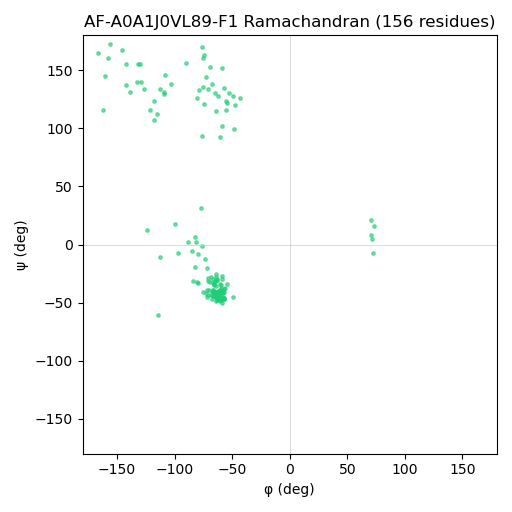 7.040 23.630 1.00 79.94 96 HIS A N 1
ATOM 712 C CA . HIS A 1 96 ? -7.608 6.978 24.304 1.00 79.94 96 HIS A CA 1
ATOM 713 C C . HIS A 1 96 ? -7.903 8.254 25.104 1.00 79.94 96 HIS A C 1
ATOM 715 O O . HIS A 1 96 ? -8.969 8.847 24.967 1.00 79.94 96 HIS A O 1
ATOM 721 N N . ARG A 1 97 ? -6.929 8.748 25.884 1.00 83.00 97 ARG A N 1
ATOM 722 C CA . ARG A 1 97 ? -7.064 10.017 26.630 1.00 83.00 97 ARG A CA 1
ATOM 723 C C . ARG A 1 97 ? -7.230 11.240 25.728 1.00 83.00 97 ARG A C 1
ATOM 725 O O . ARG A 1 97 ? -7.868 12.202 26.139 1.00 83.00 97 ARG A O 1
ATOM 732 N N . ALA A 1 98 ? -6.659 11.209 24.528 1.00 84.25 98 ALA A N 1
ATOM 733 C CA . ALA A 1 98 ? -6.815 12.256 23.522 1.00 84.25 98 ALA A CA 1
ATOM 734 C C . ALA A 1 98 ? -8.132 12.141 22.724 1.00 84.25 98 ALA A C 1
ATOM 736 O O . ALA A 1 98 ? -8.364 12.940 21.821 1.00 84.25 98 ALA A O 1
ATOM 737 N N . GLY A 1 99 ? -8.991 11.162 23.038 1.00 82.50 99 GLY A N 1
ATOM 738 C CA . GLY A 1 99 ? -10.258 10.941 22.339 1.00 82.50 99 GLY A CA 1
ATOM 739 C C . GLY A 1 99 ? -10.097 10.334 20.943 1.00 82.50 99 GLY A C 1
ATOM 740 O O . GLY A 1 99 ? -11.032 10.380 20.147 1.00 82.50 99 GLY A O 1
ATOM 741 N N . HIS A 1 100 ? -8.928 9.774 20.620 1.00 83.19 100 HIS A N 1
ATOM 742 C CA . HIS A 1 100 ? -8.738 9.050 19.368 1.00 83.19 100 HIS A CA 1
ATOM 743 C C . HIS A 1 100 ? -9.298 7.628 19.499 1.00 83.19 100 HIS A C 1
ATOM 745 O O . HIS A 1 100 ? -8.890 6.907 20.414 1.00 83.19 100 HIS A O 1
ATOM 751 N N . PRO A 1 101 ? -10.194 7.194 18.594 1.00 85.00 101 PRO A N 1
ATOM 752 C CA . PRO A 1 101 ? -10.713 5.837 18.630 1.00 85.00 101 PRO A CA 1
ATOM 753 C C . PRO A 1 101 ? -9.603 4.838 18.288 1.00 85.00 101 PRO A C 1
ATOM 755 O O . PRO A 1 101 ? -8.821 5.051 17.356 1.00 85.00 101 PRO A O 1
ATOM 758 N N . LEU A 1 102 ? -9.549 3.728 19.024 1.00 87.06 102 LEU A N 1
ATOM 759 C CA . LEU A 1 102 ? -8.731 2.583 18.640 1.00 87.06 102 LEU A CA 1
ATOM 760 C C . LEU A 1 102 ? -9.419 1.846 17.489 1.00 87.06 102 LEU A C 1
ATOM 762 O O . LEU A 1 102 ? -10.629 1.614 17.516 1.00 87.06 102 LEU A O 1
ATOM 766 N N . ILE A 1 103 ? -8.626 1.477 16.487 1.00 91.69 103 ILE A N 1
ATOM 767 C CA . ILE A 1 103 ? -9.078 0.729 15.319 1.00 91.69 103 ILE A CA 1
ATOM 768 C C . ILE A 1 103 ? -8.330 -0.596 15.306 1.00 91.69 103 ILE A C 1
ATOM 770 O O . ILE A 1 103 ? -7.098 -0.620 15.271 1.00 91.69 103 ILE A O 1
ATOM 774 N N . GLU A 1 104 ? -9.073 -1.691 15.289 1.00 92.62 104 GLU A N 1
ATOM 775 C CA . GLU A 1 104 ? -8.535 -3.033 15.122 1.00 92.62 104 GLU A CA 1
ATOM 776 C C . GLU A 1 104 ? -8.926 -3.560 13.748 1.00 92.62 104 GLU A C 1
ATOM 778 O O . GLU A 1 104 ? -10.095 -3.531 13.368 1.00 92.62 104 GLU A O 1
ATOM 783 N N . ILE A 1 105 ? -7.937 -4.053 13.005 1.00 95.88 105 ILE A N 1
ATOM 784 C CA . ILE A 1 105 ? -8.143 -4.758 11.742 1.00 95.88 105 ILE A CA 1
ATOM 785 C C . ILE A 1 105 ? -7.666 -6.190 11.950 1.00 95.88 105 ILE A C 1
ATOM 787 O O . ILE A 1 105 ? -6.477 -6.439 12.168 1.00 95.88 105 ILE A O 1
ATOM 791 N N . GLY A 1 106 ? -8.601 -7.130 11.929 1.00 92.81 106 GLY A N 1
ATOM 792 C CA . GLY A 1 106 ? -8.304 -8.543 12.078 1.00 92.81 106 GLY A CA 1
ATOM 793 C C . GLY A 1 106 ? -7.705 -9.144 10.811 1.00 92.81 106 GLY A C 1
ATOM 794 O O . GLY A 1 106 ? -7.665 -8.544 9.735 1.00 92.81 106 GLY A O 1
ATOM 795 N N . ARG A 1 107 ? -7.213 -10.377 10.937 1.00 94.12 107 ARG A N 1
ATOM 796 C CA . ARG A 1 107 ? -6.646 -11.099 9.796 1.00 94.12 107 ARG A CA 1
ATOM 797 C C . ARG A 1 107 ? -7.762 -11.505 8.829 1.00 94.12 107 ARG A C 1
ATOM 799 O O . ARG A 1 107 ? -8.760 -12.061 9.291 1.00 94.12 107 ARG A O 1
ATOM 806 N N . PRO A 1 108 ? -7.587 -11.293 7.511 1.00 96.56 108 PRO A N 1
ATOM 807 C CA . PRO A 1 108 ? -8.499 -11.856 6.533 1.00 96.56 108 PRO A CA 1
ATOM 808 C C . PRO A 1 108 ? -8.560 -13.379 6.667 1.00 96.56 108 PRO A C 1
ATOM 810 O O . PRO A 1 108 ? -7.520 -14.035 6.773 1.00 96.56 108 PRO A O 1
ATOM 813 N N . HIS A 1 109 ? -9.762 -13.933 6.645 1.00 94.69 109 HIS A N 1
ATOM 814 C CA . HIS A 1 109 ? -10.010 -15.368 6.692 1.00 94.69 109 HIS A CA 1
ATOM 815 C C . HIS A 1 109 ? -11.001 -15.760 5.597 1.00 94.69 109 HIS A C 1
ATOM 817 O O . HIS A 1 109 ? -11.746 -14.926 5.088 1.00 94.69 109 HIS A O 1
ATOM 823 N N . GLN A 1 110 ? -10.957 -17.018 5.170 1.00 95.12 110 GLN A N 1
ATOM 824 C CA . GLN A 1 110 ? -11.899 -17.532 4.182 1.00 95.12 110 GLN A CA 1
ATOM 825 C C . GLN A 1 110 ? -13.221 -17.847 4.885 1.00 95.12 110 GLN A C 1
ATOM 827 O O . GLN A 1 110 ? -13.200 -18.456 5.953 1.00 95.12 110 GLN A O 1
ATOM 832 N N . GLY A 1 111 ? -14.346 -17.417 4.313 1.00 89.25 111 GLY A N 1
ATOM 833 C CA . GLY A 1 111 ? -15.661 -17.717 4.881 1.00 89.25 111 GLY A CA 1
ATOM 834 C C . GLY A 1 111 ? -16.076 -19.169 4.657 1.00 89.25 111 GLY A C 1
ATOM 835 O O . GLY A 1 111 ? -15.557 -19.843 3.765 1.00 89.25 111 GLY A O 1
ATOM 836 N N . ASP A 1 112 ? -17.064 -19.626 5.423 1.00 85.38 112 ASP A N 1
ATOM 837 C CA . ASP A 1 112 ? -17.488 -21.034 5.480 1.00 85.38 112 ASP A CA 1
ATOM 838 C C . ASP A 1 112 ? -17.944 -21.609 4.129 1.00 85.38 112 ASP A C 1
ATOM 840 O O . ASP A 1 112 ? -17.784 -22.799 3.862 1.00 85.38 112 ASP A O 1
ATOM 844 N N . THR A 1 113 ? -18.484 -20.768 3.242 1.00 80.81 113 THR A N 1
ATOM 845 C CA . THR A 1 113 ? -18.918 -21.176 1.895 1.00 80.81 113 THR A CA 1
ATOM 846 C C . THR A 1 113 ? -17.764 -21.300 0.898 1.00 80.81 113 THR A C 1
ATOM 848 O O . THR A 1 113 ? -17.976 -21.729 -0.234 1.00 80.81 113 THR A O 1
ATOM 851 N N . GLY A 1 114 ? -16.548 -20.885 1.270 1.00 77.06 114 GLY A N 1
ATOM 852 C CA . GLY A 1 114 ? -15.344 -20.945 0.438 1.00 77.06 114 GLY A CA 1
ATOM 853 C C . GLY A 1 114 ? -15.286 -19.937 -0.717 1.00 77.06 114 GLY A C 1
ATOM 854 O O . GLY A 1 114 ? -14.239 -19.807 -1.348 1.00 77.06 114 GLY A O 1
ATOM 855 N N . THR A 1 115 ? -16.366 -19.197 -0.984 1.00 81.88 115 THR A N 1
ATOM 856 C CA . THR A 1 115 ? -16.508 -18.297 -2.145 1.00 81.88 115 THR A CA 1
ATOM 857 C C . THR A 1 115 ? -16.000 -16.871 -1.913 1.00 81.88 115 THR A C 1
ATOM 859 O O . THR A 1 115 ? -16.120 -16.033 -2.804 1.00 81.88 115 THR A O 1
ATOM 862 N N . GLY A 1 116 ? -15.452 -16.567 -0.735 1.00 91.31 116 GLY A N 1
ATOM 863 C CA . GLY A 1 116 ? -14.965 -15.229 -0.410 1.00 91.31 116 GLY A CA 1
ATOM 864 C C . GLY A 1 116 ? -14.104 -15.182 0.846 1.00 91.31 116 GLY A C 1
ATOM 865 O O . GLY A 1 116 ? -14.080 -16.117 1.650 1.00 91.31 116 GLY A O 1
ATOM 866 N N . TYR A 1 117 ? -13.397 -14.067 0.988 1.00 96.94 117 TYR A N 1
ATOM 867 C CA . TYR A 1 117 ? -12.609 -13.719 2.160 1.00 96.94 117 TYR A CA 1
ATOM 868 C C . TYR A 1 117 ? -13.274 -12.588 2.923 1.00 96.94 117 TYR A C 1
ATOM 870 O O . TYR A 1 117 ? -13.849 -11.675 2.330 1.00 96.94 117 TYR A O 1
ATOM 878 N N . PHE A 1 118 ? -13.130 -12.633 4.236 1.00 96.94 118 PHE A N 1
ATOM 879 C CA . PHE A 1 118 ? -13.697 -11.677 5.163 1.00 96.94 118 PHE A CA 1
ATOM 880 C C . PHE A 1 118 ? -12.597 -11.119 6.057 1.00 96.94 118 PHE A C 1
ATOM 882 O O . PHE A 1 118 ? -11.735 -11.852 6.543 1.00 96.94 118 PHE A O 1
ATOM 889 N N . CYS A 1 119 ? -12.584 -9.802 6.229 1.00 97.75 119 CYS A N 1
ATOM 890 C CA . CYS A 1 119 ? -11.658 -9.101 7.104 1.00 97.75 119 CYS A CA 1
ATOM 891 C C . CYS A 1 119 ? -12.470 -8.392 8.196 1.00 97.75 119 CYS A C 1
ATOM 893 O O . CYS A 1 119 ? -13.149 -7.402 7.894 1.00 97.75 119 CYS A O 1
ATOM 895 N N . PRO A 1 120 ? -12.439 -8.900 9.441 1.00 97.31 120 PRO A N 1
ATOM 896 C CA . PRO A 1 120 ? -13.145 -8.270 10.543 1.00 97.31 120 PRO A CA 1
ATOM 897 C C . PRO A 1 120 ? -12.423 -6.987 10.951 1.00 97.31 120 PRO A C 1
ATOM 899 O O . PRO A 1 120 ? -11.191 -6.913 10.926 1.00 97.31 120 PRO A O 1
ATOM 902 N N . PHE A 1 121 ? -13.184 -5.975 11.343 1.00 96.69 121 PHE A N 1
ATOM 903 C CA . PHE A 1 121 ? -12.656 -4.727 11.869 1.00 96.69 121 PHE A CA 1
ATOM 904 C C . PHE A 1 121 ? -13.532 -4.195 12.999 1.00 96.69 121 PHE A C 1
ATOM 906 O O . PHE A 1 121 ? -14.730 -4.468 13.081 1.00 96.69 121 PHE A O 1
ATOM 913 N N . ARG A 1 122 ? -12.921 -3.394 13.864 1.00 95.19 122 ARG A N 1
ATOM 914 C CA . ARG A 1 122 ? -13.580 -2.787 15.014 1.00 95.19 122 ARG A CA 1
ATOM 915 C C . ARG A 1 122 ? -13.066 -1.374 15.216 1.00 95.19 122 ARG A C 1
ATOM 917 O O . ARG A 1 122 ? -11.867 -1.128 15.110 1.00 95.19 122 ARG A O 1
ATOM 924 N N . ILE A 1 123 ? -13.976 -0.454 15.506 1.00 92.50 123 ILE A N 1
ATOM 925 C CA . ILE A 1 123 ? -13.668 0.909 15.928 1.00 92.50 123 ILE A CA 1
ATOM 926 C C . ILE A 1 123 ? -14.304 1.102 17.303 1.00 92.50 123 ILE A C 1
ATOM 928 O O . ILE A 1 123 ? -15.531 1.042 17.425 1.00 92.50 123 ILE A O 1
ATOM 932 N N . ASP A 1 124 ? -13.473 1.311 18.327 1.00 87.38 124 ASP A N 1
ATOM 933 C CA . ASP A 1 124 ? -13.901 1.449 19.725 1.00 87.38 124 ASP A CA 1
ATOM 934 C C . ASP A 1 124 ? -15.086 2.415 19.865 1.00 87.38 124 ASP A C 1
ATOM 936 O O . ASP A 1 124 ? -14.985 3.591 19.523 1.00 87.38 124 ASP A O 1
ATOM 940 N N . GLY A 1 125 ? -16.210 1.916 20.389 1.00 81.38 125 GLY A N 1
ATOM 941 C CA . GLY A 1 125 ? -17.403 2.721 20.665 1.00 81.38 125 GLY A CA 1
ATOM 942 C C . GLY A 1 125 ? -18.183 3.197 19.432 1.00 81.38 125 GLY A C 1
ATOM 943 O O . GLY A 1 125 ? -19.144 3.946 19.598 1.00 81.38 125 GLY A O 1
ATOM 944 N N . LEU A 1 126 ? -17.799 2.786 18.218 1.00 84.88 126 LEU A N 1
ATOM 945 C CA . LEU A 1 126 ? -18.478 3.168 16.975 1.00 84.88 126 LEU A CA 1
ATOM 946 C C . LEU A 1 126 ? -19.129 1.966 16.290 1.00 84.88 126 LEU A C 1
ATOM 948 O O . LEU A 1 126 ? -20.338 1.973 16.068 1.00 84.88 126 LEU A O 1
ATOM 952 N N . VAL A 1 127 ? -18.334 0.965 15.904 1.00 91.25 127 VAL A N 1
ATOM 953 C C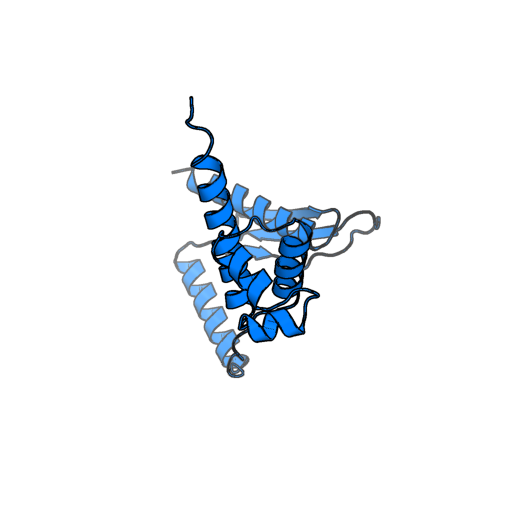A . VAL A 1 127 ? -18.818 -0.140 15.068 1.00 91.25 127 VAL A CA 1
ATOM 954 C C . VAL A 1 127 ? -17.911 -1.363 15.165 1.00 91.25 127 VAL A C 1
ATOM 956 O O . VAL A 1 127 ? -16.687 -1.251 15.226 1.00 91.25 127 VAL A O 1
ATOM 959 N N . GLU A 1 128 ? -18.533 -2.532 15.109 1.00 94.56 128 GLU A N 1
ATOM 960 C CA . GLU A 1 128 ? -17.901 -3.800 14.760 1.00 94.56 128 GLU A CA 1
ATOM 961 C C . GLU A 1 128 ? -18.472 -4.244 13.420 1.00 94.56 128 GLU A C 1
ATOM 963 O O . GLU A 1 128 ? -19.680 -4.154 13.190 1.00 94.56 128 GLU A O 1
ATOM 968 N N . GLY A 1 129 ? -17.604 -4.666 12.509 1.00 93.62 129 GLY A N 1
ATOM 969 C CA . GLY A 1 129 ? -18.016 -5.003 11.161 1.00 93.62 129 GLY A CA 1
ATOM 970 C C . GLY A 1 129 ? -17.067 -5.969 10.489 1.00 93.62 129 GLY A C 1
ATOM 971 O O . GLY A 1 129 ? -15.985 -6.290 10.978 1.00 93.62 129 GLY A O 1
ATOM 972 N N . GLU A 1 130 ? -17.492 -6.426 9.324 1.00 95.50 130 GLU A N 1
ATOM 973 C CA . GLU A 1 130 ? -16.730 -7.359 8.524 1.00 95.50 130 GLU A CA 1
ATOM 974 C C . GLU A 1 130 ? -16.826 -6.963 7.058 1.00 95.50 130 GLU A C 1
ATOM 976 O O . GLU A 1 130 ? -17.905 -6.667 6.541 1.00 95.50 130 GLU A O 1
ATOM 981 N N . ALA A 1 131 ? -15.675 -6.899 6.394 1.00 96.50 131 ALA A N 1
ATOM 982 C CA . ALA A 1 131 ? -15.595 -6.511 4.998 1.00 96.50 131 ALA A CA 1
ATOM 983 C C . ALA A 1 131 ? -15.232 -7.710 4.126 1.00 96.50 131 ALA A C 1
ATOM 985 O O . ALA A 1 131 ? -14.276 -8.431 4.409 1.00 96.50 131 ALA A O 1
ATOM 986 N N . ALA A 1 132 ? -15.985 -7.896 3.045 1.00 95.88 132 ALA A N 1
ATOM 987 C CA . ALA A 1 132 ? -15.780 -8.991 2.111 1.00 95.88 132 ALA A CA 1
ATOM 988 C C . ALA A 1 132 ? -14.811 -8.623 0.973 1.00 95.88 132 ALA A C 1
ATOM 990 O O . ALA A 1 132 ? -14.659 -7.457 0.589 1.00 95.88 132 ALA A O 1
ATOM 991 N N . GLY A 1 133 ? -14.199 -9.649 0.388 1.00 94.88 133 GLY A N 1
ATOM 992 C CA . GLY A 1 133 ? -13.392 -9.568 -0.822 1.00 94.88 133 GLY A CA 1
ATOM 993 C C . GLY A 1 133 ? -13.283 -10.919 -1.524 1.00 94.88 133 GLY A C 1
ATOM 994 O O . GLY A 1 133 ? -13.507 -11.972 -0.930 1.00 94.88 133 GLY A O 1
ATOM 995 N N . THR A 1 134 ? -12.925 -10.896 -2.806 1.00 94.44 134 THR A N 1
ATOM 996 C CA . THR A 1 134 ? -12.662 -12.112 -3.598 1.00 94.44 134 THR A CA 1
ATOM 997 C C . THR A 1 134 ? -11.356 -12.803 -3.203 1.00 94.44 134 THR A C 1
ATOM 999 O O . THR A 1 134 ? -11.175 -13.986 -3.465 1.00 94.44 134 THR A O 1
ATOM 1002 N N . ASP A 1 135 ? -10.454 -12.070 -2.554 1.00 94.50 135 ASP A N 1
ATOM 1003 C CA . ASP A 1 135 ? -9.163 -12.527 -2.048 1.00 94.50 135 ASP A CA 1
ATOM 1004 C C . ASP A 1 135 ? -8.824 -11.791 -0.727 1.00 94.50 135 ASP A C 1
ATOM 1006 O O . ASP A 1 135 ? -9.477 -10.787 -0.398 1.00 94.50 135 ASP A O 1
ATOM 1010 N N . PRO A 1 136 ? -7.811 -12.248 0.038 1.00 94.62 136 PRO A N 1
ATOM 1011 C CA . PRO A 1 136 ? -7.432 -11.637 1.314 1.00 94.62 136 PRO A CA 1
ATOM 1012 C C . PRO A 1 136 ? -7.075 -10.147 1.237 1.00 94.62 136 PRO A C 1
ATOM 1014 O O . PRO A 1 136 ? -7.395 -9.392 2.156 1.00 94.62 136 PRO A O 1
ATOM 1017 N N . ALA A 1 137 ? -6.394 -9.714 0.171 1.00 95.56 137 ALA A N 1
ATOM 1018 C CA . ALA A 1 137 ? -5.941 -8.334 0.028 1.00 95.56 137 ALA A CA 1
ATOM 1019 C C . ALA A 1 137 ? -7.123 -7.408 -0.278 1.00 95.56 137 ALA A C 1
ATOM 1021 O O . ALA A 1 137 ? -7.242 -6.339 0.323 1.00 95.56 137 ALA A O 1
ATOM 1022 N N . THR A 1 138 ? -8.036 -7.853 -1.143 1.00 96.06 138 THR A N 1
ATOM 1023 C CA . THR A 1 138 ? -9.289 -7.153 -1.432 1.00 96.06 138 THR A CA 1
ATOM 1024 C C . THR A 1 138 ? -10.153 -7.030 -0.173 1.00 96.06 138 THR A C 1
ATOM 1026 O O . THR A 1 138 ? -10.655 -5.944 0.105 1.00 96.06 138 THR A O 1
ATOM 1029 N N . ALA A 1 139 ? -10.268 -8.084 0.644 1.00 96.31 139 ALA A N 1
ATOM 1030 C CA . ALA A 1 139 ? -11.019 -8.030 1.903 1.00 96.31 139 ALA A CA 1
ATOM 1031 C C . ALA A 1 139 ? -10.416 -7.016 2.896 1.00 96.31 139 ALA A C 1
ATOM 1033 O O . ALA A 1 139 ? -11.139 -6.201 3.471 1.00 96.31 139 ALA A O 1
ATOM 1034 N N . LEU A 1 140 ? -9.084 -7.000 3.041 1.00 97.81 140 LEU A N 1
ATOM 1035 C CA . LEU A 1 140 ? -8.377 -6.018 3.871 1.00 97.81 140 LEU A CA 1
ATOM 1036 C C . LEU A 1 140 ? -8.588 -4.582 3.371 1.00 97.81 140 LEU A C 1
ATOM 1038 O O . LEU A 1 140 ? -8.857 -3.674 4.158 1.00 97.81 140 LEU A O 1
ATOM 1042 N N . HIS A 1 141 ? -8.481 -4.363 2.061 1.00 97.44 141 HIS A N 1
ATOM 1043 C CA . HIS A 1 141 ? -8.692 -3.043 1.477 1.00 97.44 141 HIS A CA 1
ATOM 1044 C C . HIS A 1 141 ? -10.132 -2.553 1.691 1.00 97.44 141 HIS A C 1
ATOM 1046 O O . HIS A 1 141 ? -10.345 -1.396 2.065 1.00 97.44 141 HIS A O 1
ATOM 1052 N N . SER A 1 142 ? -11.118 -3.441 1.534 1.00 97.69 142 SER A N 1
ATOM 1053 C CA . SER A 1 142 ? -12.522 -3.158 1.839 1.00 97.69 142 SER A CA 1
ATOM 1054 C C . SER A 1 142 ? -12.728 -2.780 3.312 1.00 97.69 142 SER A C 1
ATOM 1056 O O . SER A 1 142 ? -13.460 -1.828 3.584 1.00 97.69 142 SER A O 1
ATOM 1058 N N . ALA A 1 143 ? -12.052 -3.449 4.256 1.00 97.31 143 ALA A N 1
ATOM 1059 C CA . ALA A 1 143 ? -12.112 -3.112 5.684 1.00 97.31 143 ALA A CA 1
ATOM 1060 C C . ALA A 1 143 ? -11.553 -1.708 5.966 1.00 97.31 143 ALA A C 1
ATOM 1062 O O . ALA A 1 143 ? -12.211 -0.895 6.613 1.00 97.31 143 ALA A O 1
ATOM 1063 N N . LEU A 1 144 ? -10.383 -1.372 5.410 1.00 97.44 144 LEU A N 1
ATOM 1064 C CA . LEU A 1 144 ? -9.787 -0.034 5.544 1.00 97.44 144 LEU A CA 1
ATOM 1065 C C . LEU A 1 144 ? -10.694 1.065 4.969 1.00 97.44 144 LEU A C 1
ATOM 1067 O O . LEU A 1 144 ? -10.805 2.158 5.535 1.00 97.44 144 LEU A O 1
ATOM 1071 N N . ARG A 1 145 ? -11.374 0.775 3.854 1.00 97.38 145 ARG A N 1
ATOM 1072 C CA . ARG A 1 145 ? -12.339 1.693 3.245 1.00 97.38 145 ARG A CA 1
ATOM 1073 C C . ARG A 1 145 ? -13.581 1.868 4.118 1.00 97.38 145 ARG A C 1
ATOM 1075 O O . ARG A 1 145 ? -14.020 3.002 4.297 1.00 97.38 145 ARG A O 1
ATOM 1082 N N . ALA A 1 146 ? -14.122 0.783 4.672 1.00 94.62 146 ALA A N 1
ATOM 1083 C CA . ALA A 1 146 ? -15.262 0.831 5.586 1.00 94.62 146 ALA A CA 1
ATOM 1084 C C . ALA A 1 146 ? -14.937 1.668 6.832 1.00 94.62 146 ALA A C 1
ATOM 1086 O O . ALA A 1 146 ? -15.676 2.594 7.156 1.00 94.62 146 ALA A O 1
ATOM 1087 N N . VAL A 1 147 ? -13.773 1.438 7.446 1.00 94.56 147 VAL A N 1
ATOM 1088 C CA . VAL A 1 147 ? -13.289 2.239 8.579 1.00 94.56 147 VAL A CA 1
ATOM 1089 C C . VAL A 1 147 ? -13.195 3.721 8.222 1.00 94.56 147 VAL A C 1
ATOM 1091 O O . VAL A 1 147 ? -13.682 4.569 8.966 1.00 94.56 147 VAL A O 1
ATOM 1094 N N . SER A 1 148 ? -12.614 4.041 7.063 1.00 93.06 148 SER A N 1
ATOM 1095 C CA . SER A 1 148 ? -12.473 5.430 6.610 1.00 93.06 148 SER A CA 1
ATOM 1096 C C . SER A 1 148 ? -13.829 6.130 6.453 1.00 93.06 148 SER A C 1
ATOM 1098 O O . SER A 1 148 ? -13.964 7.298 6.816 1.00 93.06 148 SER A O 1
ATOM 1100 N N . ILE A 1 149 ? -14.843 5.420 5.945 1.00 92.50 149 ILE A N 1
ATOM 1101 C CA . ILE A 1 149 ? -16.213 5.938 5.813 1.00 92.50 149 ILE A CA 1
ATOM 1102 C C . ILE A 1 149 ? -16.820 6.224 7.191 1.00 92.50 149 ILE A C 1
ATOM 1104 O O . ILE A 1 149 ? -17.425 7.279 7.375 1.00 92.50 149 ILE A O 1
ATOM 1108 N N . GLU A 1 150 ? -16.647 5.326 8.160 1.00 91.38 150 GLU A N 1
ATOM 1109 C CA . GLU A 1 150 ? -17.230 5.509 9.494 1.00 91.38 150 GLU A CA 1
ATOM 1110 C C . GLU A 1 150 ? -16.567 6.636 10.284 1.00 91.38 150 GLU A C 1
ATOM 1112 O O . GLU A 1 150 ? -17.263 7.447 10.897 1.00 91.38 150 GLU A O 1
ATOM 1117 N N . LEU A 1 151 ? -15.243 6.774 10.195 1.00 87.88 151 LEU A N 1
ATOM 1118 C CA . LEU A 1 151 ? -14.539 7.915 10.787 1.00 87.88 151 LEU A CA 1
ATOM 1119 C C . LEU A 1 151 ? -14.948 9.246 10.138 1.00 87.88 151 LEU A C 1
ATOM 1121 O O . LEU A 1 151 ? -15.072 10.258 10.821 1.00 87.88 151 LEU A O 1
ATOM 1125 N N . ALA A 1 152 ? -15.210 9.272 8.827 1.00 86.81 152 ALA A N 1
ATOM 1126 C CA . ALA A 1 152 ? -15.688 10.486 8.165 1.00 86.81 152 ALA A CA 1
ATOM 1127 C C . ALA A 1 152 ? -17.087 10.909 8.656 1.00 86.81 152 ALA A C 1
ATOM 1129 O O . ALA A 1 152 ? -17.370 12.104 8.766 1.00 86.81 152 ALA A O 1
ATOM 1130 N N . ARG A 1 153 ? -17.961 9.950 8.996 1.00 83.38 153 ARG A N 1
ATOM 1131 C CA . ARG A 1 153 ? -19.302 10.240 9.534 1.00 83.38 153 ARG A CA 1
ATOM 1132 C C . ARG A 1 153 ? -19.274 10.845 10.933 1.00 83.38 153 ARG A C 1
ATOM 1134 O O . ARG A 1 153 ? -20.198 11.580 11.278 1.00 83.38 153 ARG A O 1
ATOM 1141 N N . THR A 1 154 ? -18.258 10.548 11.741 1.00 73.69 154 THR A N 1
ATOM 1142 C CA . THR A 1 154 ? -18.144 11.112 13.093 1.00 73.69 154 THR A CA 1
ATOM 1143 C C . THR A 1 154 ? -17.574 12.525 13.097 1.00 73.69 154 THR A C 1
ATOM 1145 O O . THR A 1 154 ? -18.018 13.341 13.898 1.00 73.69 154 THR A O 1
ATOM 1148 N N . VAL A 1 155 ? -16.682 12.855 12.158 1.00 66.88 155 VAL A N 1
ATOM 1149 C CA . VAL A 1 155 ? -16.105 14.207 12.024 1.00 66.88 155 VAL A CA 1
ATOM 1150 C C . VAL A 1 155 ? -17.126 15.234 11.504 1.00 66.88 155 VAL A C 1
ATOM 1152 O O . VAL A 1 155 ? -17.043 16.405 11.853 1.00 66.88 155 VAL A O 1
ATOM 1155 N N . GLY A 1 156 ? -18.125 14.818 10.718 1.00 57.09 156 GLY A N 1
ATOM 1156 C CA . GLY A 1 156 ? -19.153 15.712 10.156 1.00 57.09 156 GLY A CA 1
ATOM 1157 C C . GLY A 1 156 ? -20.335 16.060 11.076 1.00 57.09 156 GLY A C 1
ATOM 1158 O O . GLY A 1 156 ? -21.298 16.660 10.604 1.00 57.09 156 GLY A O 1
ATOM 1159 N N . LYS A 1 157 ? -20.318 15.652 12.353 1.00 55.34 157 LYS A N 1
ATOM 1160 C C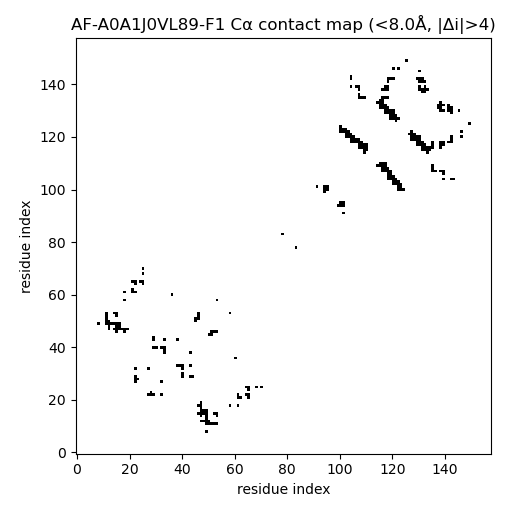A . LYS A 1 157 ? -21.408 15.877 13.329 1.00 55.34 157 LYS A CA 1
ATOM 1161 C C . LYS A 1 157 ? -21.160 17.053 14.292 1.00 55.34 157 LYS A C 1
ATOM 1163 O O . LYS A 1 157 ? -21.802 17.108 15.344 1.00 55.34 157 LYS A O 1
ATOM 1168 N N . HIS A 1 158 ? -20.242 17.966 13.981 1.00 42.06 158 HIS A N 1
ATOM 1169 C CA . HIS A 1 158 ? -19.935 19.146 14.802 1.00 42.06 158 HIS A CA 1
ATOM 1170 C C . HIS A 1 158 ? -20.140 20.436 14.016 1.00 42.06 158 HIS A C 1
ATOM 1172 O O . HIS A 1 158 ? -19.628 20.510 12.878 1.00 42.06 158 HIS A O 1
#

Radius of gyration: 24.11 Å; Cα contacts (8 Å, |Δi|>4): 173; chains: 1; bounding box: 47×45×68 Å

InterPro domains:
  IPR001387 Cro/C1-type, helix-turn-helix domain [PS50943] (19-56)
  IPR001387 Cro/C1-type, helix-turn-helix domain [SM00530] (18-73)
  IPR001387 Cro/C1-type, helix-turn-helix domain [cd00093] (16-59)
  IPR010982 Lambda repressor-like, DNA-binding domain superfamily [G3DSA:1.10.260.40] (5-68)
  IPR010982 Lambda repressor-like, DNA-binding domain superfamily [SSF47413] (13-70)
  IPR054241 Domain of unknown function DUF6968 [PF22302] (103-153)

Organism: NCBI:txid2213200

Sequence (158 aa):
MSSRGEQGNGATTIVGARLRQLREESGLSLTALAARVPYSRAALGHYETGTRAAPSEVIAWYERIHSQSVPALPRTRRRDPRAADAALATAIAAAHRAGHPLIEIGRPHQGDTGTGYFCPFRIDGLVEGEAAGTDPATALHSALRAVSIELARTVGKH